Protein AF-A0A3S0Y5V3-F1 (afdb_monomer)

Sequence (88 aa):
MNINTELAPTVEEYSQAMNLIGSNLFSSLVQSMEKLQPHFRNQKMVSNALSSFIVNVIYKQSSGNSEKIHQMLDEILKLVKIQLDSIP

Radius of gyration: 16.98 Å; Cα contacts (8 Å, |Δi|>4): 16; chains: 1; bounding box: 33×48×43 Å

Mean predicted aligned error: 5.68 Å

Nearest PDB structures (foldseek):
  4v8m-assemb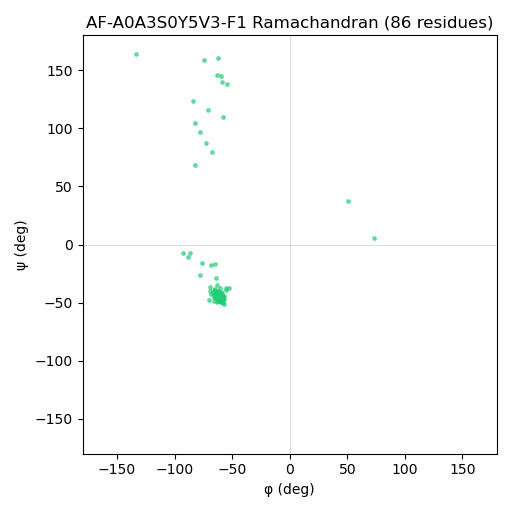ly1_Bm  TM=3.634E-01  e=6.868E+00  Trypanosoma brucei brucei TREU927
  1m5i-assembly1_A  TM=2.767E-01  e=6.868E+00  Homo sapiens

Foldseek 3Di:
DDPPPPDDDDPVRVVVVVVVVVVVVVVVLVVVLVPDDPVCNDPVNSVVVVVVVLQVVLCVVCVNDPVSSVVVVVVVVVVVVVVVVVDD

Secondary structure (DSSP, 8-state):
------PPPPHHHHHHHHHHHHHHHHHHHHHHHHTS-GGG-SHHHHHHHHHHHHHHHHHHHHTT-HHH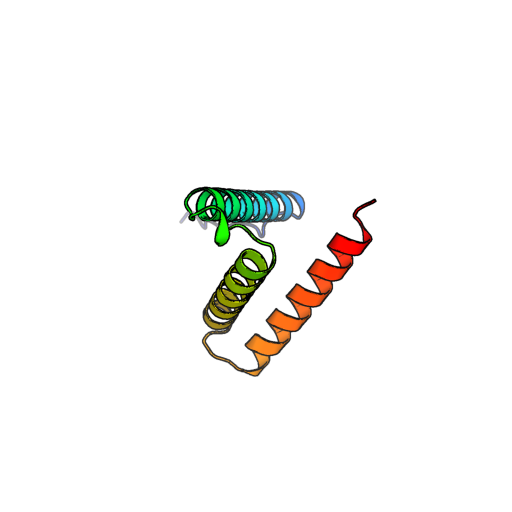HHHHHHHHHHHHHHHHHT--

Structure (mmCIF, N/CA/C/O backbone):
data_AF-A0A3S0Y5V3-F1
#
_entry.id   AF-A0A3S0Y5V3-F1
#
loop_
_atom_site.group_PDB
_atom_site.id
_atom_site.type_symbol
_atom_site.label_atom_id
_atom_site.label_alt_id
_atom_site.label_comp_id
_atom_site.label_asym_id
_atom_site.label_entity_id
_atom_site.label_seq_id
_atom_site.pdbx_PDB_ins_code
_atom_site.Cartn_x
_atom_site.Cartn_y
_atom_site.Cartn_z
_atom_site.occupancy
_atom_site.B_iso_or_equiv
_atom_site.auth_seq_id
_atom_site.auth_comp_id
_atom_site.auth_asym_id
_atom_site.auth_atom_id
_atom_site.pdbx_PDB_model_num
ATOM 1 N N . MET A 1 1 ? -3.575 34.825 23.687 1.00 35.91 1 MET A N 1
ATOM 2 C CA . MET A 1 1 ? -3.554 33.367 23.441 1.00 35.91 1 MET A CA 1
ATOM 3 C C . MET A 1 1 ? -3.843 33.163 21.969 1.00 35.91 1 MET A C 1
ATOM 5 O O . MET A 1 1 ? -4.930 33.522 21.542 1.00 35.91 1 MET A O 1
ATOM 9 N N . ASN A 1 2 ? -2.860 32.703 21.194 1.00 40.34 2 ASN A N 1
ATOM 10 C CA . ASN A 1 2 ? -3.050 32.424 19.773 1.00 40.34 2 ASN A CA 1
ATOM 11 C C . ASN A 1 2 ? -3.671 31.029 19.671 1.00 40.34 2 ASN A C 1
ATOM 13 O O . ASN A 1 2 ? -3.009 30.034 19.962 1.00 40.34 2 ASN A O 1
ATOM 17 N N . ILE A 1 3 ? -4.967 30.973 19.386 1.00 49.56 3 ILE A N 1
ATOM 18 C CA . ILE A 1 3 ? -5.669 29.717 19.148 1.00 49.56 3 ILE A CA 1
ATOM 19 C C . ILE A 1 3 ? -5.285 29.336 17.721 1.00 49.56 3 ILE A C 1
ATOM 21 O O . ILE A 1 3 ? -5.842 29.877 16.771 1.00 49.56 3 ILE A O 1
ATOM 25 N N . ASN A 1 4 ? -4.278 28.478 17.556 1.00 55.06 4 ASN A N 1
ATOM 26 C CA . ASN A 1 4 ? -4.035 27.820 16.275 1.00 55.06 4 ASN A CA 1
ATOM 27 C C . ASN A 1 4 ? -5.207 26.861 16.036 1.00 55.06 4 ASN A C 1
ATOM 29 O O . ASN A 1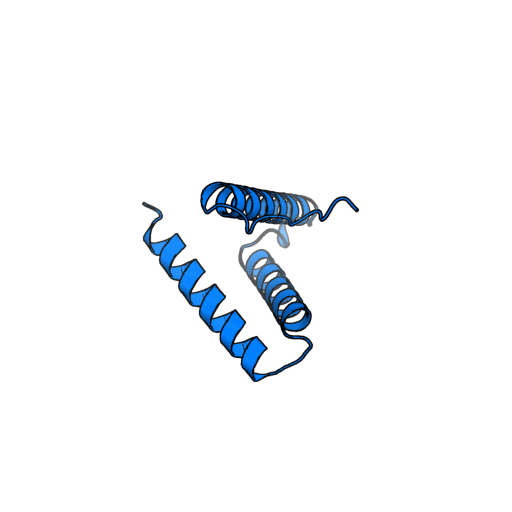 4 ? -5.125 25.670 16.322 1.00 55.06 4 ASN A O 1
ATOM 33 N N . THR A 1 5 ? -6.339 27.398 15.589 1.00 56.31 5 THR A N 1
ATOM 34 C CA . THR A 1 5 ? -7.392 26.610 14.964 1.00 56.31 5 THR A CA 1
ATOM 35 C C . THR A 1 5 ? -6.869 26.234 13.589 1.00 56.31 5 THR A C 1
ATOM 37 O O . THR A 1 5 ? -7.055 26.986 12.634 1.00 56.31 5 THR A O 1
ATOM 40 N N . GLU A 1 6 ? -6.147 25.117 13.496 1.00 67.50 6 GLU A N 1
ATOM 41 C CA . GLU A 1 6 ? -5.910 24.489 12.200 1.00 67.50 6 GLU A CA 1
ATOM 42 C C . GLU A 1 6 ? -7.284 24.188 11.597 1.00 67.50 6 GLU A C 1
ATOM 44 O O . GLU A 1 6 ? -8.063 23.391 12.125 1.00 67.50 6 GLU A O 1
ATOM 49 N N . LEU A 1 7 ? -7.624 24.931 10.544 1.00 78.31 7 LEU A N 1
ATOM 50 C CA . LEU A 1 7 ? -8.812 24.672 9.747 1.00 78.31 7 LEU A CA 1
ATOM 51 C C . LEU A 1 7 ? -8.689 23.259 9.169 1.00 78.31 7 LEU A C 1
ATOM 53 O O . LEU A 1 7 ? -7.590 22.812 8.841 1.00 78.31 7 LEU A O 1
ATOM 57 N N . ALA A 1 8 ? -9.815 22.553 9.052 1.00 82.00 8 ALA A N 1
ATOM 58 C CA . ALA A 1 8 ? -9.827 21.271 8.361 1.00 82.00 8 ALA A CA 1
ATOM 59 C C . ALA A 1 8 ? -9.244 21.451 6.944 1.00 82.00 8 ALA A C 1
ATOM 61 O O . ALA A 1 8 ? -9.567 22.453 6.296 1.00 82.00 8 ALA A O 1
ATOM 62 N N . PRO A 1 9 ? -8.401 20.518 6.466 1.00 83.81 9 PRO A N 1
ATOM 63 C CA . PRO A 1 9 ? -7.756 20.649 5.169 1.00 83.81 9 PRO A CA 1
ATOM 64 C C . PRO A 1 9 ? -8.803 20.758 4.063 1.00 83.81 9 PRO A C 1
ATOM 66 O O . PRO A 1 9 ? -9.825 20.063 4.070 1.00 83.81 9 PRO A O 1
ATOM 69 N N . THR A 1 10 ? -8.536 21.625 3.094 1.00 92.25 10 THR A N 1
ATOM 70 C CA . THR A 1 10 ? -9.325 21.706 1.867 1.00 92.25 10 THR A CA 1
ATOM 71 C C . THR A 1 10 ? -9.229 20.393 1.084 1.00 92.25 10 THR A C 1
ATOM 73 O O . THR A 1 10 ? -8.301 19.600 1.255 1.00 92.25 10 THR A O 1
ATOM 76 N N . VAL A 1 11 ? -10.185 20.160 0.179 1.00 89.75 11 VAL A N 1
ATOM 77 C CA . VAL A 1 11 ? -10.178 18.977 -0.704 1.00 89.75 11 VAL A CA 1
ATOM 78 C C . VAL A 1 11 ? -8.872 18.887 -1.499 1.00 89.75 11 VAL A C 1
ATOM 80 O O . VAL A 1 11 ? -8.333 17.797 -1.687 1.00 89.75 11 VAL A O 1
ATOM 83 N N . GLU A 1 12 ? -8.341 20.030 -1.931 1.00 91.50 12 GLU A N 1
ATOM 84 C CA . GLU A 1 12 ? -7.093 20.098 -2.682 1.00 91.50 12 GLU A CA 1
ATOM 85 C C . GLU A 1 12 ? -5.881 19.750 -1.812 1.00 91.50 12 GLU A C 1
ATOM 87 O O . GLU A 1 12 ? -5.097 18.885 -2.196 1.00 91.50 12 GLU A O 1
ATOM 92 N N . GLU A 1 13 ? -5.759 20.332 -0.615 1.00 92.94 13 GLU A N 1
ATOM 93 C CA . GLU A 1 13 ? -4.680 20.003 0.331 1.00 92.94 13 GLU A CA 1
ATOM 94 C C . GLU A 1 13 ? -4.713 18.524 0.729 1.00 92.94 13 GLU A C 1
ATOM 96 O O . GLU A 1 13 ? -3.675 17.859 0.769 1.00 92.94 13 GLU A O 1
ATOM 101 N N . TYR A 1 14 ? -5.909 17.977 0.959 1.00 91.19 14 TYR A N 1
ATOM 102 C CA . TYR A 1 14 ? -6.080 16.559 1.254 1.00 91.19 14 TYR A CA 1
ATOM 103 C C . TYR A 1 14 ? -5.650 15.683 0.070 1.00 91.19 14 TYR A C 1
ATOM 105 O O . TYR A 1 14 ? -4.917 14.709 0.249 1.00 91.19 14 TYR A O 1
ATOM 113 N N . SER A 1 15 ? -6.044 16.049 -1.155 1.00 89.50 15 SER A N 1
ATOM 114 C CA . SER A 1 15 ? -5.629 15.336 -2.366 1.00 89.50 15 SER A CA 1
ATOM 115 C C . SER A 1 15 ? -4.117 15.408 -2.583 1.00 89.50 15 SER A C 1
ATOM 117 O O . SER A 1 15 ? -3.510 14.408 -2.965 1.00 89.50 15 SER A O 1
ATOM 119 N N . GLN A 1 16 ? -3.492 16.562 -2.344 1.00 93.38 16 GLN A N 1
ATOM 120 C CA . GLN A 1 16 ? -2.043 16.732 -2.455 1.00 93.38 16 GLN A CA 1
ATOM 121 C C . GLN A 1 16 ? -1.309 15.860 -1.433 1.00 93.38 16 GLN A C 1
ATOM 123 O O . GLN A 1 16 ? -0.371 15.148 -1.796 1.00 93.38 16 GLN A O 1
ATOM 128 N N . ALA A 1 17 ? -1.770 15.850 -0.180 1.00 94.62 17 ALA A N 1
ATOM 129 C CA . ALA A 1 17 ? -1.212 15.000 0.864 1.00 94.62 17 ALA A CA 1
ATOM 130 C C . ALA A 1 17 ? -1.352 13.508 0.518 1.00 94.62 17 ALA A C 1
ATOM 132 O O . ALA A 1 17 ? -0.380 12.756 0.618 1.00 94.62 17 ALA A O 1
ATOM 133 N N . MET A 1 18 ? -2.528 13.082 0.048 1.00 91.81 18 MET A N 1
ATOM 134 C CA . MET A 1 18 ? -2.772 11.706 -0.390 1.00 91.81 18 MET A CA 1
ATOM 135 C C . MET A 1 18 ? -1.828 11.303 -1.532 1.00 91.81 18 MET A C 1
ATOM 137 O O . MET A 1 18 ? -1.199 10.245 -1.467 1.00 91.81 18 MET A O 1
ATOM 141 N N . ASN A 1 19 ? -1.680 12.158 -2.547 1.00 92.00 19 ASN A N 1
ATOM 142 C CA . ASN A 1 19 ? -0.804 11.903 -3.691 1.00 92.00 19 ASN A CA 1
ATOM 143 C C . ASN A 1 19 ? 0.671 11.832 -3.279 1.00 92.00 19 ASN A C 1
ATOM 145 O O . ASN A 1 19 ? 1.400 10.952 -3.743 1.00 92.00 19 ASN A O 1
ATOM 149 N N . LEU A 1 20 ? 1.110 12.711 -2.373 1.00 95.75 20 LEU A N 1
ATOM 150 C CA . LEU A 1 20 ? 2.464 12.687 -1.824 1.00 95.75 20 LEU A CA 1
ATOM 151 C C . LEU A 1 20 ? 2.745 11.366 -1.096 1.00 95.75 20 LEU A C 1
ATOM 153 O O . LEU A 1 20 ? 3.769 10.728 -1.344 1.00 95.75 20 LEU A O 1
ATOM 157 N N . ILE A 1 21 ? 1.827 10.929 -0.230 1.00 94.69 21 ILE A N 1
ATOM 158 C CA . ILE A 1 21 ? 1.947 9.652 0.485 1.00 94.69 21 ILE A CA 1
ATOM 159 C C . ILE A 1 21 ? 2.003 8.491 -0.513 1.00 94.69 21 ILE A C 1
ATOM 161 O O . ILE A 1 21 ? 2.907 7.658 -0.426 1.00 94.69 21 ILE A O 1
ATOM 165 N N . GLY A 1 22 ? 1.086 8.457 -1.484 1.00 93.75 22 GLY A N 1
ATOM 166 C CA . GLY A 1 22 ? 1.041 7.418 -2.513 1.00 93.75 22 GLY A CA 1
ATOM 167 C C . GLY A 1 22 ? 2.346 7.318 -3.309 1.00 93.75 22 GLY A C 1
ATOM 168 O O . GLY A 1 22 ? 2.906 6.229 -3.443 1.00 93.75 22 GLY A O 1
ATOM 169 N N . SER A 1 23 ? 2.881 8.455 -3.760 1.00 95.12 23 SER A N 1
ATOM 170 C CA . SER A 1 23 ? 4.144 8.528 -4.506 1.00 95.12 23 SER A CA 1
ATOM 171 C C . SER A 1 23 ? 5.345 8.040 -3.685 1.00 95.12 23 SER A C 1
ATOM 173 O O . SER A 1 23 ? 6.173 7.261 -4.172 1.00 95.12 23 SER A O 1
ATOM 175 N N . ASN A 1 24 ? 5.415 8.425 -2.407 1.00 97.44 24 ASN A N 1
ATOM 176 C CA . ASN A 1 24 ? 6.489 8.004 -1.506 1.00 97.44 24 ASN A CA 1
ATOM 177 C C . ASN A 1 24 ? 6.451 6.496 -1.226 1.00 97.44 24 ASN A C 1
ATOM 179 O O . ASN A 1 24 ? 7.499 5.840 -1.209 1.00 97.44 24 ASN A O 1
ATOM 183 N N . LEU A 1 25 ? 5.255 5.933 -1.030 1.00 95.75 25 LEU A N 1
ATOM 184 C CA . LEU A 1 25 ? 5.070 4.495 -0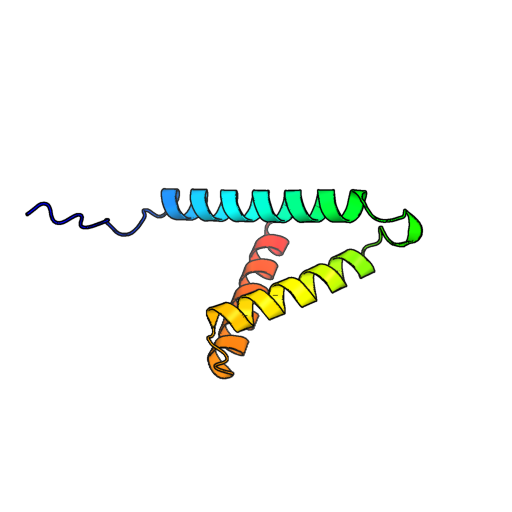.830 1.00 95.75 25 LEU A CA 1
ATOM 185 C C . LEU A 1 25 ? 5.445 3.706 -2.088 1.00 95.75 25 LEU A C 1
ATOM 187 O O . LEU A 1 25 ? 6.190 2.730 -1.995 1.00 95.75 25 LEU A O 1
ATOM 191 N N . PHE A 1 26 ? 4.993 4.157 -3.260 1.00 95.56 26 PHE A N 1
ATOM 192 C CA . PHE A 1 26 ? 5.337 3.537 -4.537 1.00 95.56 26 PHE A CA 1
ATOM 193 C C . PHE A 1 26 ? 6.849 3.543 -4.782 1.00 95.56 26 PHE A C 1
ATOM 195 O O . PHE A 1 26 ? 7.441 2.493 -5.034 1.00 95.56 26 PHE A O 1
ATOM 202 N N . SER A 1 27 ? 7.492 4.701 -4.618 1.00 97.19 27 SER A N 1
ATOM 203 C CA . SER A 1 27 ? 8.941 4.846 -4.793 1.00 97.19 27 SER A CA 1
ATOM 204 C C . SER A 1 27 ? 9.717 3.926 -3.848 1.00 97.19 27 SER A C 1
ATOM 206 O O . SER A 1 27 ? 10.655 3.243 -4.260 1.00 97.19 27 SER A O 1
ATOM 208 N N . SER A 1 28 ? 9.289 3.851 -2.584 1.00 96.50 28 SER A N 1
ATOM 209 C CA . SER A 1 28 ? 9.911 2.988 -1.574 1.00 96.50 28 SER A CA 1
ATOM 210 C C . SER A 1 28 ? 9.765 1.499 -1.910 1.00 96.50 28 SER A C 1
ATOM 212 O O . SER A 1 28 ? 10.706 0.725 -1.709 1.00 96.50 28 SER A O 1
ATOM 214 N N . LEU A 1 29 ? 8.614 1.085 -2.452 1.00 95.81 29 LEU A N 1
ATOM 215 C CA . LEU A 1 29 ? 8.384 -0.287 -2.910 1.00 95.81 29 LEU A CA 1
ATOM 216 C C . LEU A 1 29 ? 9.276 -0.634 -4.106 1.00 95.81 29 LEU A C 1
ATOM 218 O O . LEU A 1 29 ? 9.942 -1.668 -4.076 1.00 95.81 29 LEU A O 1
ATOM 222 N N . VAL A 1 30 ? 9.331 0.232 -5.122 1.00 95.50 30 VAL A N 1
ATOM 223 C CA . VAL A 1 30 ? 10.175 0.033 -6.313 1.00 95.50 30 VAL A CA 1
ATOM 224 C C . VAL A 1 30 ? 11.639 -0.126 -5.908 1.00 95.50 30 VAL A C 1
ATOM 226 O O . VAL A 1 30 ? 12.260 -1.137 -6.233 1.00 95.50 30 VAL A O 1
ATOM 229 N N . GLN A 1 31 ? 12.161 0.793 -5.093 1.00 96.50 31 GLN A N 1
ATOM 230 C CA . GLN A 1 31 ? 13.539 0.721 -4.599 1.00 96.50 31 GLN A CA 1
ATOM 231 C C . GLN A 1 31 ? 13.805 -0.541 -3.771 1.00 96.50 31 GLN A C 1
ATOM 233 O O . GLN A 1 31 ? 14.893 -1.115 -3.833 1.00 96.50 31 GLN A O 1
ATOM 238 N N . SER A 1 32 ? 12.831 -0.987 -2.973 1.00 96.06 32 SER A N 1
ATOM 239 C CA . SER A 1 32 ? 12.964 -2.226 -2.201 1.00 96.06 32 SER A CA 1
ATOM 240 C C . SER A 1 32 ? 13.054 -3.443 -3.120 1.00 96.06 32 SER A C 1
ATOM 242 O O . SER A 1 32 ? 13.904 -4.304 -2.908 1.00 96.06 32 SER A O 1
ATOM 244 N N . MET A 1 33 ? 12.242 -3.485 -4.178 1.00 96.50 33 MET A N 1
ATOM 245 C CA . MET A 1 33 ? 12.268 -4.553 -5.179 1.00 96.50 33 MET A CA 1
ATOM 246 C C . MET A 1 33 ? 13.571 -4.566 -5.988 1.00 96.50 33 MET A C 1
ATOM 248 O O . MET A 1 33 ? 14.125 -5.635 -6.244 1.00 96.50 33 MET A O 1
ATOM 252 N N . GLU A 1 34 ? 14.105 -3.400 -6.349 1.00 95.62 34 GLU A N 1
ATOM 253 C CA . GLU A 1 34 ? 15.379 -3.273 -7.070 1.00 95.62 34 GLU A CA 1
ATOM 254 C C . GLU A 1 34 ? 16.581 -3.785 -6.266 1.00 95.62 34 GLU A C 1
ATOM 256 O O . GLU A 1 34 ? 17.542 -4.289 -6.847 1.00 95.62 34 GLU A O 1
ATOM 261 N N . LYS A 1 35 ? 16.522 -3.715 -4.932 1.00 96.50 35 LYS A N 1
ATOM 262 C CA . LYS A 1 35 ? 17.569 -4.238 -4.039 1.00 96.50 35 LYS A CA 1
ATOM 263 C C . LYS A 1 35 ? 17.547 -5.762 -3.898 1.00 96.50 35 LYS A C 1
ATOM 265 O O . LYS A 1 35 ? 18.531 -6.340 -3.439 1.00 96.50 35 LYS A O 1
ATOM 270 N N . LEU A 1 36 ? 16.459 -6.433 -4.282 1.00 95.69 36 LEU A N 1
ATOM 271 C CA . LEU A 1 36 ? 16.361 -7.893 -4.205 1.00 95.69 36 LEU A CA 1
ATOM 272 C C . LEU A 1 36 ? 17.178 -8.576 -5.305 1.00 95.69 36 LEU A C 1
ATOM 274 O O . LEU A 1 36 ? 17.436 -8.000 -6.364 1.00 95.69 36 LEU A O 1
ATOM 278 N N . GLN A 1 37 ? 17.535 -9.846 -5.098 1.00 96.62 37 GLN A N 1
ATOM 279 C CA . GLN A 1 37 ? 18.108 -10.662 -6.172 1.00 96.62 37 GLN A CA 1
ATOM 280 C C . GLN A 1 37 ? 17.082 -10.853 -7.308 1.00 96.62 37 GLN A C 1
ATOM 282 O O . GLN A 1 37 ? 15.888 -10.969 -7.018 1.00 96.62 37 GLN A O 1
ATOM 287 N N . PRO A 1 38 ? 17.504 -10.929 -8.587 1.00 94.38 38 PRO A N 1
ATOM 288 C CA . PRO A 1 38 ? 16.587 -10.932 -9.732 1.00 94.38 38 PRO A CA 1
ATOM 289 C C . PRO A 1 38 ? 15.470 -11.981 -9.669 1.00 94.38 38 PRO A C 1
ATOM 291 O O . PRO A 1 38 ? 14.333 -11.681 -10.015 1.00 94.38 38 PRO A O 1
ATOM 294 N N . HIS A 1 39 ? 15.749 -13.182 -9.158 1.00 94.62 39 HIS A N 1
ATOM 295 C CA . HIS A 1 39 ? 14.753 -14.257 -9.072 1.00 94.62 39 HIS A CA 1
ATOM 296 C C . HIS A 1 39 ? 13.615 -13.977 -8.069 1.00 94.62 39 HIS A C 1
ATOM 298 O O . HIS A 1 39 ? 12.545 -14.578 -8.161 1.00 94.62 39 HIS A O 1
ATOM 304 N N . PHE A 1 40 ? 13.805 -13.032 -7.142 1.00 95.88 40 PHE A N 1
ATOM 305 C CA . PHE A 1 40 ? 12.756 -12.546 -6.245 1.00 95.88 40 PHE A CA 1
ATOM 306 C C . PHE A 1 40 ? 11.957 -11.371 -6.826 1.00 95.88 40 PHE A C 1
ATOM 308 O O . PHE A 1 40 ? 10.918 -11.017 -6.273 1.00 95.88 40 PHE A O 1
ATOM 315 N N . ARG A 1 41 ? 12.394 -10.763 -7.939 1.00 95.44 41 ARG A N 1
ATOM 316 C CA . ARG A 1 41 ? 11.748 -9.588 -8.547 1.00 95.44 41 ARG A CA 1
ATOM 317 C C . ARG A 1 41 ? 10.569 -9.990 -9.427 1.00 95.44 41 ARG A C 1
ATOM 319 O O . ARG A 1 41 ? 10.617 -9.885 -10.646 1.00 95.44 41 ARG A O 1
ATOM 326 N N . ASN A 1 42 ? 9.512 -10.491 -8.804 1.00 95.06 42 ASN A N 1
ATOM 327 C CA . ASN A 1 42 ? 8.323 -10.959 -9.506 1.00 95.06 42 ASN A CA 1
ATOM 328 C C . ASN A 1 42 ? 7.037 -10.438 -8.853 1.00 95.06 42 ASN A C 1
ATOM 330 O O . ASN A 1 42 ? 7.035 -9.984 -7.707 1.00 95.06 42 ASN A O 1
ATOM 334 N N . GLN A 1 43 ? 5.930 -10.533 -9.592 1.00 95.25 43 GLN A N 1
ATOM 335 C CA . GLN A 1 43 ? 4.616 -10.069 -9.147 1.00 95.25 43 GLN A CA 1
ATOM 336 C C . GLN A 1 43 ? 4.199 -10.687 -7.807 1.00 95.25 43 GLN A C 1
ATOM 338 O O . GLN A 1 43 ? 3.675 -9.986 -6.950 1.00 95.25 43 GLN A O 1
ATOM 343 N N . LYS A 1 44 ? 4.485 -11.977 -7.587 1.00 96.44 44 LYS A N 1
ATOM 344 C CA . LYS A 1 44 ? 4.139 -12.669 -6.338 1.00 96.44 44 LYS A CA 1
ATOM 345 C C . LYS A 1 44 ? 4.843 -12.052 -5.128 1.00 96.44 44 LYS A C 1
AT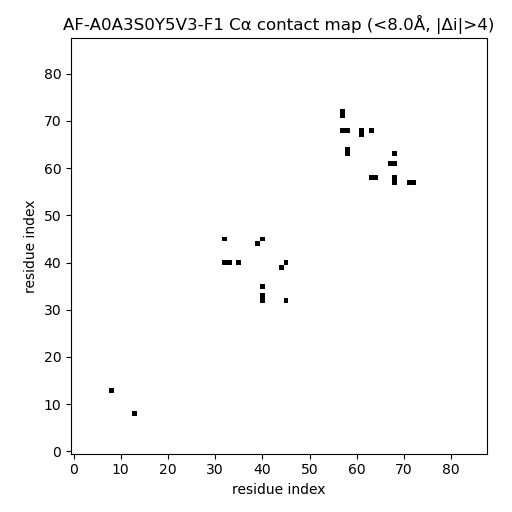OM 347 O O . LYS A 1 44 ? 4.222 -11.908 -4.078 1.00 96.44 44 LYS A O 1
ATOM 352 N N . MET A 1 45 ? 6.111 -11.663 -5.269 1.00 96.50 45 MET A N 1
ATOM 353 C CA . MET A 1 45 ? 6.843 -10.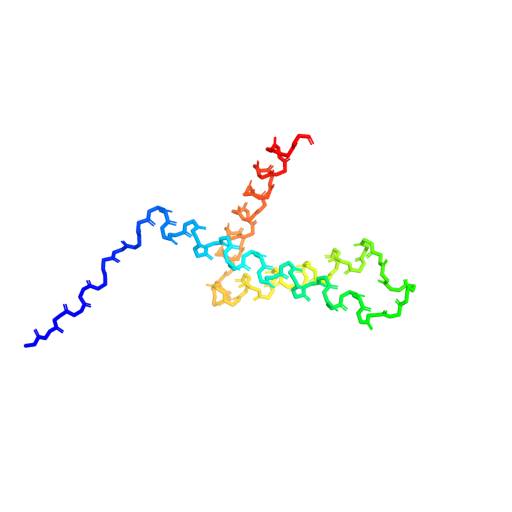962 -4.212 1.00 96.50 45 MET A CA 1
ATOM 354 C C . MET A 1 45 ? 6.197 -9.612 -3.893 1.00 96.50 45 MET A C 1
ATOM 356 O O . MET A 1 45 ? 5.946 -9.318 -2.726 1.00 96.50 45 MET A O 1
ATOM 360 N N . VAL A 1 46 ? 5.856 -8.835 -4.925 1.00 95.75 46 VAL A N 1
ATOM 361 C CA . VAL A 1 46 ? 5.176 -7.542 -4.762 1.00 95.75 46 VAL A CA 1
ATOM 362 C C . VAL A 1 46 ? 3.832 -7.715 -4.052 1.00 95.75 46 VAL A C 1
ATOM 364 O O . VAL A 1 46 ? 3.570 -7.028 -3.068 1.00 95.75 46 VAL A O 1
ATOM 367 N N . SER A 1 47 ? 3.004 -8.669 -4.489 1.00 96.44 47 SER A N 1
ATOM 368 C CA . SER A 1 47 ? 1.700 -8.943 -3.877 1.00 96.44 47 SER A CA 1
ATOM 369 C C . SER A 1 47 ? 1.815 -9.352 -2.408 1.00 96.44 47 SER A C 1
ATOM 371 O O . SER A 1 47 ? 1.046 -8.865 -1.583 1.00 96.44 47 SER A O 1
ATOM 373 N N . ASN A 1 48 ? 2.785 -10.202 -2.061 1.00 95.75 48 ASN A N 1
ATOM 374 C CA . ASN A 1 48 ? 3.007 -10.631 -0.67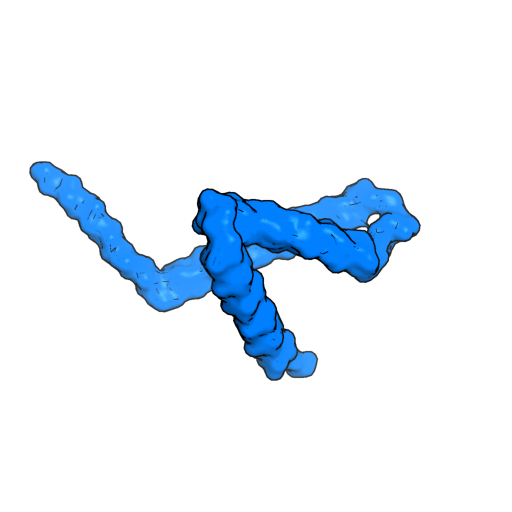8 1.00 95.75 48 ASN A CA 1
ATOM 375 C C . ASN A 1 48 ? 3.530 -9.497 0.216 1.00 95.75 48 ASN A C 1
ATOM 377 O O . ASN A 1 48 ? 3.125 -9.377 1.371 1.00 95.75 48 ASN A O 1
ATOM 381 N N . ALA A 1 49 ? 4.431 -8.661 -0.303 1.00 95.56 49 ALA A N 1
ATOM 382 C CA . ALA A 1 49 ? 4.935 -7.510 0.436 1.00 95.56 49 ALA A CA 1
ATOM 383 C C . ALA A 1 49 ? 3.814 -6.492 0.700 1.00 95.56 49 ALA A C 1
ATOM 385 O O . ALA A 1 49 ? 3.648 -6.033 1.831 1.00 95.56 49 ALA A O 1
ATOM 386 N N . LEU A 1 50 ? 3.008 -6.191 -0.324 1.00 95.56 50 LEU A N 1
ATOM 387 C CA . LEU A 1 50 ? 1.868 -5.284 -0.212 1.00 95.56 50 LEU A CA 1
ATOM 388 C C . LEU A 1 50 ? 0.792 -5.816 0.735 1.00 95.56 50 LEU A C 1
ATOM 390 O O . LEU A 1 50 ? 0.292 -5.048 1.551 1.00 95.56 50 LEU A O 1
ATOM 394 N N . SER A 1 51 ? 0.456 -7.109 0.685 1.00 96.62 51 SER A N 1
ATOM 395 C CA . SER A 1 51 ? -0.550 -7.677 1.590 1.00 96.62 51 SER A CA 1
ATOM 396 C C . SER A 1 51 ? -0.116 -7.573 3.054 1.00 96.62 51 SER A C 1
ATOM 398 O O . SER A 1 51 ? -0.890 -7.109 3.890 1.00 96.62 51 SER A O 1
ATOM 400 N N . SER A 1 52 ? 1.144 -7.904 3.358 1.00 96.38 52 SER A N 1
ATOM 401 C CA . SER A 1 52 ? 1.717 -7.748 4.700 1.00 96.38 52 SER A CA 1
ATOM 402 C C . SER A 1 52 ? 1.730 -6.283 5.152 1.00 96.38 52 SER A C 1
ATOM 404 O O . SER A 1 52 ? 1.327 -5.964 6.272 1.00 96.38 52 SER A O 1
ATOM 406 N N . PHE A 1 53 ? 2.139 -5.365 4.271 1.00 95.69 53 PHE A N 1
ATOM 407 C CA . PHE A 1 53 ? 2.125 -3.931 4.553 1.00 95.69 53 PHE A CA 1
ATOM 408 C C . PHE A 1 53 ? 0.713 -3.421 4.875 1.00 95.69 53 PHE A C 1
ATOM 410 O O . PHE A 1 53 ? 0.520 -2.784 5.910 1.00 95.69 53 PHE A O 1
ATOM 417 N N . ILE A 1 54 ? -0.277 -3.745 4.039 1.00 95.94 54 ILE A N 1
ATOM 418 C CA . ILE A 1 54 ? -1.670 -3.314 4.213 1.00 95.94 54 ILE A CA 1
ATOM 419 C C . ILE A 1 54 ? -2.238 -3.838 5.535 1.00 95.94 54 ILE A C 1
ATOM 421 O O . ILE A 1 54 ? -2.814 -3.059 6.291 1.00 95.94 54 ILE A O 1
ATOM 425 N N . VAL A 1 55 ? -2.023 -5.117 5.867 1.00 96.06 55 VAL A N 1
ATOM 426 C CA . VAL A 1 55 ? -2.476 -5.693 7.147 1.00 96.06 55 VAL A CA 1
ATOM 427 C C . VAL A 1 55 ? -1.883 -4.937 8.338 1.00 96.06 55 VAL A C 1
ATOM 429 O O . VAL A 1 55 ? -2.611 -4.586 9.266 1.00 96.06 55 VAL 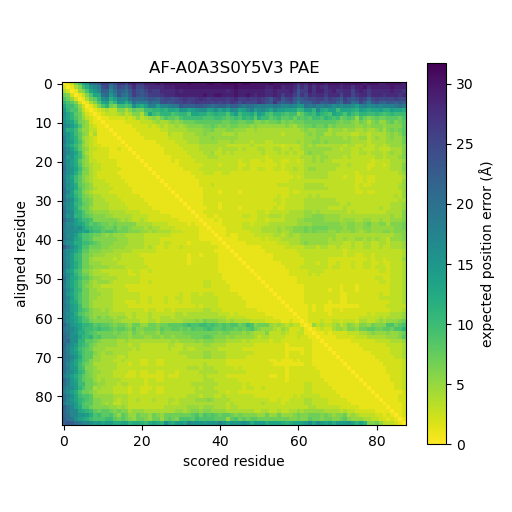A O 1
ATOM 432 N N . ASN A 1 56 ? -0.584 -4.627 8.304 1.00 95.38 56 ASN A N 1
ATOM 433 C CA . ASN A 1 56 ? 0.074 -3.882 9.379 1.00 95.38 56 ASN A CA 1
ATOM 434 C C . ASN A 1 56 ? -0.465 -2.451 9.519 1.00 95.38 56 ASN A C 1
ATOM 436 O O . ASN A 1 56 ? -0.664 -1.973 10.637 1.00 95.38 56 ASN A O 1
ATOM 440 N N . VAL A 1 57 ? -0.724 -1.770 8.398 1.00 95.00 57 VAL A N 1
ATOM 441 C CA . VAL A 1 57 ? -1.331 -0.433 8.397 1.00 95.00 57 VAL A CA 1
ATOM 442 C C . VAL A 1 57 ? -2.736 -0.482 8.993 1.00 95.00 57 VAL A C 1
ATOM 444 O O . VAL A 1 57 ? -3.025 0.285 9.910 1.00 95.00 57 VAL A O 1
ATOM 447 N N . ILE A 1 58 ? -3.580 -1.409 8.532 1.00 96.31 58 ILE A N 1
ATOM 448 C CA . ILE A 1 58 ? -4.955 -1.567 9.020 1.00 96.31 58 ILE A CA 1
ATOM 449 C C . ILE A 1 58 ? -4.963 -1.844 10.524 1.00 96.31 58 ILE A C 1
ATOM 451 O O . ILE A 1 58 ? -5.676 -1.176 11.276 1.00 96.31 58 ILE A O 1
ATOM 455 N N . TYR A 1 59 ? -4.138 -2.788 10.981 1.00 95.25 59 TYR A N 1
ATOM 456 C CA . TYR A 1 59 ? -4.047 -3.139 12.394 1.00 95.25 59 TYR A CA 1
ATOM 457 C C . TYR A 1 59 ? -3.645 -1.934 13.256 1.00 95.25 59 TYR A C 1
ATOM 459 O O . TYR A 1 59 ? -4.259 -1.682 14.297 1.00 95.25 59 TYR A O 1
ATOM 467 N N . LYS A 1 60 ? -2.658 -1.151 12.794 1.00 95.12 60 LYS A N 1
ATOM 468 C CA . LYS A 1 60 ? -2.167 0.042 13.494 1.00 95.12 60 LYS A CA 1
ATOM 469 C C . LYS A 1 60 ? -3.217 1.153 13.579 1.00 95.12 60 LYS A C 1
ATOM 471 O O . LYS A 1 60 ? -3.325 1.778 14.627 1.00 95.12 60 LYS A O 1
ATOM 476 N N . GLN A 1 61 ? -3.986 1.391 12.516 1.00 92.62 61 GLN A N 1
ATOM 477 C CA . GLN A 1 61 ? -5.025 2.436 12.490 1.00 92.62 61 GLN A CA 1
ATOM 478 C C . GLN A 1 61 ? -6.306 2.028 13.228 1.00 92.62 61 GLN A C 1
ATOM 480 O O . GLN A 1 61 ? -7.030 2.869 13.754 1.00 92.62 61 GLN A O 1
ATOM 485 N N . SER A 1 62 ? -6.571 0.725 13.310 1.00 91.75 62 SER A N 1
ATOM 486 C CA . SER A 1 62 ? -7.761 0.189 13.975 1.00 91.75 62 SER A CA 1
ATOM 487 C C . SER A 1 62 ? -7.574 -0.016 15.480 1.00 91.75 62 SER A C 1
ATOM 489 O O . SER A 1 62 ? -8.534 -0.368 16.167 1.00 91.75 62 SER A O 1
ATOM 491 N N . SER A 1 63 ? -6.354 0.156 16.003 1.00 90.31 63 SER A N 1
ATOM 492 C CA . SER A 1 63 ? -5.987 -0.165 17.392 1.00 90.31 63 SER A CA 1
ATOM 493 C C . SER A 1 63 ? -6.411 -1.584 17.805 1.00 90.31 63 SER A C 1
ATOM 495 O O . SER A 1 63 ? -6.877 -1.803 18.921 1.00 90.31 63 SER A O 1
ATOM 497 N N . GLY A 1 64 ? -6.311 -2.544 16.878 1.00 86.44 64 GLY A N 1
ATOM 498 C CA . GLY A 1 64 ? -6.715 -3.939 17.094 1.00 86.44 64 GLY A CA 1
ATOM 499 C C . GLY A 1 64 ? -8.228 -4.203 17.146 1.00 86.44 64 GLY A C 1
ATOM 500 O O . GLY A 1 64 ? -8.632 -5.334 17.409 1.00 86.44 64 GLY A O 1
ATOM 501 N N . ASN A 1 65 ? -9.085 -3.208 16.891 1.00 95.19 65 ASN A N 1
ATOM 502 C CA . ASN A 1 65 ? -10.532 -3.416 16.818 1.00 95.19 65 ASN A CA 1
ATOM 503 C C . ASN A 1 65 ? -10.905 -4.197 15.543 1.00 95.19 65 ASN A C 1
ATOM 505 O O . ASN A 1 65 ? -10.731 -3.695 14.436 1.00 95.19 65 ASN A O 1
ATOM 509 N N . SER A 1 66 ? -11.452 -5.404 15.716 1.00 93.19 66 SER A N 1
ATOM 510 C CA . SER A 1 66 ? -11.791 -6.323 14.617 1.00 93.19 66 SER A CA 1
ATOM 511 C C . SER A 1 66 ? -12.776 -5.735 13.600 1.00 93.19 66 SER A C 1
ATOM 513 O O . SER A 1 66 ? -12.581 -5.865 12.395 1.00 93.19 66 SER A O 1
ATOM 515 N N . GLU A 1 67 ? -13.809 -5.029 14.061 1.00 95.19 67 GLU A N 1
ATOM 516 C CA . GLU A 1 67 ? -14.800 -4.417 13.172 1.00 95.19 67 GLU A CA 1
ATOM 517 C C . GLU A 1 67 ? -14.163 -3.322 12.307 1.00 95.19 67 GLU A C 1
ATOM 519 O O . GLU A 1 67 ? -14.321 -3.323 11.087 1.00 95.19 67 GLU A O 1
ATOM 524 N N . LYS A 1 68 ? -13.362 -2.443 12.920 1.00 95.31 68 LYS A N 1
ATOM 525 C CA . LYS A 1 68 ? -12.630 -1.386 12.206 1.00 95.31 68 LYS A CA 1
ATOM 526 C C . LYS A 1 68 ? -11.608 -1.949 11.221 1.00 95.31 68 LYS A C 1
ATOM 528 O O . LYS A 1 68 ? -11.436 -1.379 10.147 1.00 95.31 68 LYS A O 1
ATOM 533 N N . ILE A 1 69 ? -10.974 -3.077 11.556 1.00 96.56 69 ILE A N 1
ATOM 534 C CA . ILE A 1 69 ? -10.057 -3.781 10.650 1.00 96.56 69 ILE A CA 1
ATOM 535 C C . ILE A 1 69 ? -10.786 -4.164 9.359 1.00 96.56 69 ILE A C 1
ATOM 537 O O . ILE A 1 69 ? -10.298 -3.869 8.268 1.00 96.56 69 ILE A O 1
ATOM 541 N N . HIS A 1 70 ? -11.959 -4.789 9.476 1.00 95.75 70 HIS A N 1
ATOM 542 C CA . HIS A 1 70 ? -12.744 -5.198 8.313 1.00 95.75 70 HIS A CA 1
ATOM 543 C C . HIS A 1 70 ? -13.303 -4.000 7.538 1.00 95.75 70 HIS A C 1
ATOM 545 O O . HIS A 1 70 ? -13.172 -3.965 6.318 1.00 95.75 70 HIS A O 1
ATOM 551 N N . GLN A 1 71 ? -13.820 -2.981 8.232 1.00 96.50 71 GLN A N 1
ATOM 552 C CA . GLN A 1 71 ? -14.306 -1.750 7.597 1.00 96.50 71 GLN A CA 1
ATOM 553 C C . GLN A 1 71 ? -13.214 -1.062 6.767 1.00 96.50 71 GLN A C 1
ATOM 555 O O . GLN A 1 71 ? -13.445 -0.698 5.615 1.00 96.50 71 GLN A O 1
ATOM 560 N N . MET A 1 72 ? -12.006 -0.928 7.322 1.00 96.81 72 MET A N 1
ATOM 561 C CA . MET A 1 72 ? -10.888 -0.295 6.625 1.00 96.81 72 MET A CA 1
ATOM 562 C C . MET A 1 72 ? -10.390 -1.144 5.447 1.00 96.81 72 MET A C 1
ATOM 564 O O . MET A 1 72 ? -10.030 -0.595 4.406 1.00 96.81 72 MET A O 1
ATOM 568 N N . LEU A 1 73 ? -10.388 -2.478 5.574 1.00 96.81 73 LEU A N 1
ATOM 569 C CA . LEU A 1 73 ? -10.070 -3.367 4.454 1.00 96.81 73 LEU A CA 1
ATOM 570 C C . LEU A 1 73 ? -11.066 -3.187 3.302 1.00 96.81 73 LEU A C 1
ATOM 572 O O . LEU A 1 73 ? -10.649 -3.023 2.155 1.00 96.81 73 LEU A O 1
ATOM 576 N N . ASP A 1 74 ? -12.364 -3.194 3.601 1.00 97.31 74 ASP A N 1
ATOM 577 C CA . ASP A 1 74 ? -13.419 -3.049 2.597 1.00 97.31 74 ASP A CA 1
ATOM 578 C C . ASP A 1 74 ? -13.347 -1.688 1.894 1.00 97.31 74 ASP A C 1
ATOM 580 O O . ASP A 1 74 ? -13.492 -1.607 0.670 1.00 97.31 74 ASP A O 1
ATOM 584 N N . GLU A 1 75 ? -13.056 -0.623 2.644 1.00 96.50 75 GLU A N 1
ATOM 585 C CA . GLU A 1 75 ? -12.847 0.714 2.092 1.00 96.50 75 GLU A CA 1
ATOM 586 C C . GLU A 1 75 ? -11.645 0.756 1.139 1.00 96.50 75 GLU A C 1
ATOM 588 O O . GLU A 1 75 ? -11.779 1.229 0.007 1.00 96.50 75 GLU A O 1
ATOM 593 N N . ILE A 1 76 ? -10.499 0.187 1.533 1.00 95.75 76 ILE A N 1
ATOM 594 C CA . ILE A 1 76 ? -9.316 0.083 0.665 1.00 95.75 76 ILE A CA 1
ATOM 595 C C . ILE A 1 76 ? -9.656 -0.686 -0.614 1.00 95.75 76 ILE A C 1
ATOM 597 O O . ILE A 1 76 ? -9.349 -0.220 -1.711 1.00 95.75 76 ILE A O 1
ATOM 601 N N . LEU A 1 77 ? -10.317 -1.843 -0.503 1.00 96.38 77 LEU A N 1
ATOM 602 C CA . LEU A 1 77 ? -10.687 -2.659 -1.663 1.00 96.38 77 LEU A CA 1
ATOM 603 C C . LEU A 1 77 ? -11.619 -1.907 -2.616 1.00 96.38 77 LEU A C 1
ATOM 605 O O . LEU A 1 77 ? -11.458 -1.998 -3.835 1.00 96.38 77 LEU A O 1
ATOM 609 N N . LYS A 1 78 ? -12.585 -1.156 -2.079 1.00 97.25 78 LYS A N 1
ATOM 610 C CA . LYS A 1 78 ? -13.483 -0.313 -2.871 1.00 97.25 78 LYS A CA 1
ATOM 611 C C . LYS A 1 78 ? -12.713 0.790 -3.599 1.00 97.25 78 LYS A C 1
ATOM 613 O O . LYS A 1 78 ? -12.912 0.963 -4.799 1.00 97.25 78 LYS A O 1
ATOM 618 N N . LEU A 1 79 ? -11.837 1.513 -2.900 1.00 94.56 79 LEU A N 1
ATOM 619 C CA . LEU A 1 79 ? -11.048 2.603 -3.481 1.00 94.56 79 LEU A CA 1
ATOM 620 C C . LEU A 1 79 ? -10.094 2.102 -4.569 1.00 94.56 79 LEU A C 1
ATOM 622 O O . LEU A 1 79 ? -10.013 2.710 -5.632 1.00 94.56 79 LEU A O 1
ATOM 626 N N . VAL A 1 80 ? -9.429 0.966 -4.343 1.00 94.19 80 VAL A N 1
ATOM 627 C CA . VAL A 1 80 ? -8.552 0.340 -5.342 1.00 94.19 80 VAL A CA 1
ATOM 628 C C . VAL A 1 80 ? -9.336 -0.040 -6.595 1.00 94.19 80 VAL A C 1
ATOM 630 O O . VAL A 1 80 ? -8.879 0.257 -7.693 1.00 94.19 80 VAL A O 1
ATOM 633 N N . LYS A 1 81 ? -10.523 -0.649 -6.460 1.00 95.38 81 LYS A N 1
ATOM 634 C CA . LYS A 1 81 ? -11.373 -0.982 -7.618 1.00 95.38 81 LYS A CA 1
ATOM 635 C C . LYS A 1 81 ? -11.735 0.260 -8.430 1.00 95.38 81 LYS A C 1
ATOM 637 O O . LYS A 1 81 ? -11.497 0.272 -9.627 1.00 95.38 81 LYS A O 1
ATOM 642 N N . ILE A 1 82 ? -12.203 1.320 -7.766 1.00 94.75 82 ILE A N 1
ATOM 643 C CA . ILE A 1 82 ? -12.538 2.595 -8.422 1.00 94.75 82 ILE A CA 1
ATOM 644 C C . ILE A 1 82 ? -11.332 3.157 -9.187 1.00 94.75 82 ILE A C 1
ATOM 646 O O . ILE A 1 82 ? -11.477 3.617 -10.316 1.00 94.75 82 ILE A O 1
ATOM 650 N N . GLN A 1 83 ? -10.140 3.124 -8.583 1.00 90.06 83 GLN A N 1
ATOM 651 C CA . GLN A 1 83 ? -8.922 3.607 -9.235 1.00 90.06 83 GLN A CA 1
ATOM 652 C C . GLN A 1 83 ? -8.539 2.740 -10.436 1.00 90.06 83 GLN A C 1
ATOM 654 O O . GLN A 1 83 ? -8.203 3.288 -11.480 1.00 90.06 83 GLN A O 1
ATOM 659 N N . LEU A 1 84 ? -8.627 1.413 -10.326 1.00 92.75 84 LEU A N 1
ATOM 660 C CA . LEU A 1 84 ? -8.353 0.503 -11.441 1.00 92.75 84 LEU A CA 1
ATOM 661 C C . LEU A 1 84 ? -9.327 0.707 -12.604 1.00 92.75 84 LEU A C 1
ATOM 663 O O . LEU A 1 84 ? -8.883 0.772 -13.744 1.00 92.75 84 LEU A O 1
ATOM 667 N N . ASP A 1 85 ? -10.617 0.887 -12.317 1.00 94.56 85 ASP A N 1
ATOM 668 C CA . ASP A 1 85 ? -11.652 1.144 -13.328 1.00 94.56 85 ASP A CA 1
ATOM 669 C C . ASP A 1 85 ? -11.441 2.486 -14.061 1.00 94.56 85 ASP A C 1
ATOM 671 O O . ASP A 1 85 ? -12.019 2.715 -15.123 1.00 94.56 85 ASP A O 1
ATOM 675 N N . SER A 1 86 ? -10.616 3.382 -13.502 1.00 91.38 86 SER A N 1
ATOM 676 C CA . SER A 1 86 ? -10.272 4.682 -14.094 1.00 91.38 86 SER A CA 1
ATOM 677 C C . SER A 1 86 ? -8.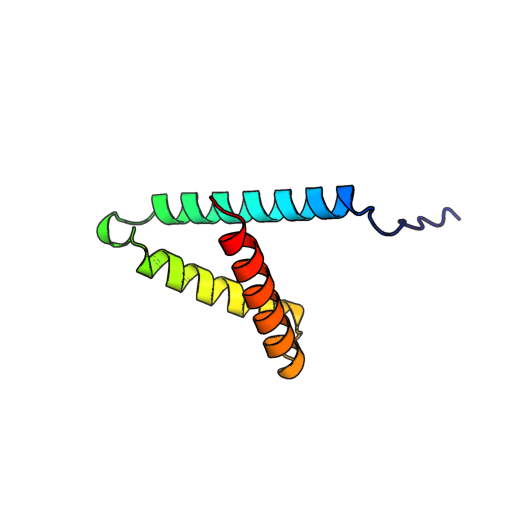998 4.679 -14.948 1.00 91.38 86 SER A C 1
ATOM 679 O O . SER A 1 86 ? -8.694 5.692 -15.580 1.00 91.38 86 SER A O 1
ATOM 681 N N . ILE A 1 87 ? -8.244 3.572 -14.971 1.00 88.25 87 ILE A N 1
ATOM 682 C CA . ILE A 1 87 ? -7.037 3.431 -15.795 1.00 88.25 87 ILE A CA 1
ATOM 683 C C . ILE A 1 87 ? -7.458 2.989 -17.212 1.00 88.25 87 ILE A C 1
ATOM 685 O O . ILE A 1 87 ? -8.134 1.966 -17.324 1.00 88.25 87 ILE A O 1
ATOM 689 N N . PRO A 1 88 ? -7.086 3.736 -18.273 1.00 73.12 88 PRO A N 1
ATOM 690 C CA . PRO A 1 88 ? -7.397 3.389 -19.664 1.00 73.12 88 PRO A CA 1
ATOM 691 C C . PRO A 1 88 ? -6.790 2.066 -20.146 1.00 73.12 88 PRO A C 1
ATOM 693 O O . PRO A 1 88 ? -5.663 1.731 -19.709 1.00 73.12 88 PRO A O 1
#

Solvent-accessible surface area (backbone atoms only — not comparable to full-atom values): 5192 Å² total; per-residue (Å²): 134,86,78,83,72,77,70,81,74,49,75,63,58,48,52,52,51,51,50,52,52,53,51,52,53,52,52,53,51,53,55,54,46,70,71,46,61,74,93,60,62,43,70,69,47,52,52,53,52,49,52,54,50,49,52,53,52,40,41,64,77,33,74,71,38,68,68,51,33,53,53,52,49,54,51,50,54,51,52,51,49,58,55,55,75,68,58,132

pLDDT: mean 91.01, std 11.89, range [35.91, 97.44]